Protein AF-A0A4Z0KDJ3-F1 (afdb_monomer)

InterPro domains:
  IPR021124 CRISPR-associated protein, Cas5 [PF09704] (8-135)

Foldseek 3Di:
DPDPVPPPDDDDDDDDDPQDDDDDDDDDDPPRPDDPVVVQVCLQPPPDQDADPDPVHHDPDRDDDDDDDDFQLVRVVVVLVVVVVVCVVVVNDRDDDDQKDKDADDTPPDDAPDKDKDFADDDDPVVRHTHIGIIGMDGSDDPPPPPPDDD

Solvent-accessible surface area (backbone atoms only — not comparable to full-atom values): 10298 Å² total; per-residue (Å²): 133,85,62,83,86,70,70,68,81,85,84,82,87,84,89,81,89,74,100,76,87,84,89,83,86,86,79,83,56,100,81,51,93,60,55,71,66,58,52,40,53,43,61,70,58,55,92,60,92,70,50,69,91,45,87,90,30,64,67,95,63,83,74,80,78,79,92,75,77,76,45,57,37,60,33,53,49,53,50,50,52,57,47,50,55,51,31,58,76,68,70,51,92,69,81,81,82,72,60,63,46,74,47,68,86,88,51,63,88,57,58,69,82,44,78,45,82,43,71,72,39,82,71,32,85,90,77,70,39,59,38,75,41,68,34,35,28,29,54,51,63,76,80,75,75,76,82,78,79,76,131

Structure (mmCIF, N/CA/C/O backbone):
data_AF-A0A4Z0KDJ3-F1
#
_entry.id   AF-A0A4Z0KDJ3-F1
#
loop_
_atom_site.group_PDB
_atom_site.id
_atom_site.type_symbol
_atom_site.label_atom_id
_atom_site.label_alt_id
_atom_site.label_comp_id
_atom_site.label_asym_id
_atom_site.label_entity_id
_atom_site.label_seq_id
_atom_site.pdbx_PDB_ins_code
_atom_site.Cartn_x
_atom_site.Cartn_y
_atom_site.Cartn_z
_atom_site.occupancy
_atom_site.B_iso_or_equiv
_atom_site.auth_seq_id
_atom_site.auth_comp_id
_atom_site.auth_asym_id
_atom_site.auth_atom_id
_atom_site.pdbx_PDB_model_num
ATOM 1 N N . LEU A 1 1 ? -16.633 19.294 44.011 1.00 45.09 1 LEU A N 1
ATOM 2 C CA . LEU A 1 1 ? -17.503 18.131 43.741 1.00 45.09 1 LEU A CA 1
ATOM 3 C C . LEU A 1 1 ? -18.075 18.343 42.348 1.00 45.09 1 LEU A C 1
ATOM 5 O O . LEU A 1 1 ? -18.893 19.235 42.189 1.00 45.09 1 LEU A O 1
ATOM 9 N N . GLN A 1 2 ? -17.516 17.678 41.334 1.00 55.16 2 GLN A N 1
ATOM 10 C CA . GLN A 1 2 ? -18.075 17.711 39.979 1.00 55.16 2 GLN A CA 1
ATOM 11 C C . GLN A 1 2 ? -19.419 16.982 40.004 1.00 55.16 2 GLN A C 1
ATOM 13 O O . GLN A 1 2 ? -19.495 15.869 40.521 1.00 55.16 2 GLN A O 1
ATOM 18 N N . ASP A 1 3 ? -20.452 17.647 39.504 1.00 61.94 3 ASP A N 1
ATOM 19 C CA . ASP A 1 3 ? -21.805 17.118 39.379 1.00 61.94 3 ASP A CA 1
ATOM 20 C C . ASP A 1 3 ? -21.813 15.917 38.405 1.00 61.94 3 ASP A C 1
ATOM 22 O O . ASP A 1 3 ? -21.418 16.086 37.246 1.00 61.94 3 ASP A O 1
ATOM 26 N N . PRO A 1 4 ? -22.216 14.710 38.845 1.00 60.28 4 PRO A N 1
ATOM 27 C CA . PRO A 1 4 ? -22.294 13.531 37.987 1.00 60.28 4 PRO A CA 1
ATOM 28 C C . PRO A 1 4 ? -23.285 13.677 36.818 1.00 60.28 4 PRO A C 1
ATOM 30 O O . PRO A 1 4 ? -23.164 12.938 35.842 1.00 60.28 4 PRO A O 1
ATOM 33 N N . GLU A 1 5 ? -24.239 14.615 36.886 1.00 60.09 5 GLU A N 1
ATOM 34 C CA . GLU A 1 5 ? -25.219 14.861 35.817 1.00 60.09 5 GLU A CA 1
ATOM 35 C C . GLU A 1 5 ? -24.671 15.756 34.688 1.00 60.09 5 GLU A C 1
ATOM 37 O O . GLU A 1 5 ? -25.196 15.747 33.574 1.00 60.09 5 GLU A O 1
ATOM 42 N N . LEU A 1 6 ? -23.548 16.452 34.911 1.00 57.28 6 LEU A N 1
ATOM 43 C CA . LEU A 1 6 ? -22.825 17.242 33.902 1.00 57.28 6 LEU A CA 1
ATOM 44 C C . LEU A 1 6 ? -21.825 16.395 33.091 1.00 57.28 6 LEU A C 1
ATOM 46 O O . LEU A 1 6 ? -20.744 16.860 32.715 1.00 57.28 6 LEU A O 1
ATOM 50 N N . LEU A 1 7 ? -22.191 15.154 32.761 1.00 62.41 7 LEU A N 1
ATOM 51 C CA . LEU A 1 7 ? -21.527 14.354 31.726 1.00 62.41 7 LEU A CA 1
ATOM 52 C C . LEU A 1 7 ? -21.831 14.967 30.349 1.00 62.41 7 LEU A C 1
ATOM 54 O O . LEU A 1 7 ? -22.605 14.453 29.545 1.00 62.41 7 LEU A O 1
ATOM 58 N N . SER A 1 8 ? -21.227 16.127 30.090 1.00 72.06 8 SER A N 1
ATOM 59 C CA . SER A 1 8 ? -21.225 16.755 28.774 1.00 72.06 8 SER A CA 1
ATOM 60 C C . SER A 1 8 ? -20.690 15.758 27.741 1.00 72.06 8 SER A C 1
ATOM 62 O O . SER A 1 8 ? -19.685 15.079 27.968 1.00 72.06 8 SER A O 1
ATOM 64 N N . ALA A 1 9 ? -21.388 15.625 26.612 1.00 81.69 9 ALA A N 1
ATOM 65 C CA . ALA A 1 9 ? -20.965 14.732 25.543 1.00 81.69 9 ALA A CA 1
ATOM 66 C C . ALA A 1 9 ? -19.551 15.110 25.071 1.00 81.69 9 ALA A C 1
ATOM 68 O O . ALA A 1 9 ? -19.307 16.233 24.627 1.00 81.69 9 ALA A O 1
ATOM 69 N N . LEU A 1 10 ? -18.616 14.159 25.134 1.00 83.81 10 LEU A N 1
ATOM 70 C CA . LEU A 1 10 ? -17.285 14.321 24.557 1.00 83.81 10 LEU A CA 1
ATOM 71 C C . LEU A 1 10 ? -17.393 14.305 23.028 1.00 83.81 10 LEU A C 1
ATOM 73 O O . LEU A 1 10 ? -17.564 13.255 22.407 1.00 83.81 10 LEU A O 1
ATOM 77 N N . LEU A 1 11 ? -17.283 15.481 22.413 1.00 90.12 11 LEU A N 1
ATOM 78 C CA . LEU A 1 11 ? -17.254 15.626 20.961 1.00 90.12 11 LEU A CA 1
ATOM 79 C C . LEU A 1 11 ? -15.835 15.395 20.435 1.00 90.12 11 LEU A C 1
ATOM 81 O O . LEU A 1 11 ? -14.885 16.049 20.860 1.00 90.12 11 LEU A O 1
ATOM 85 N N . SER A 1 12 ? -15.696 14.496 19.459 1.00 92.44 12 SER A N 1
ATOM 86 C CA . SER A 1 12 ? -14.446 14.301 18.718 1.00 92.44 12 SER A CA 1
ATOM 87 C C . SER A 1 12 ? -14.677 14.511 17.227 1.00 92.44 12 SER A C 1
ATOM 89 O O . SER A 1 12 ? -15.711 14.112 16.692 1.00 92.44 12 SER A O 1
ATOM 91 N N . ARG A 1 13 ? -13.709 15.134 16.552 1.00 94.75 13 ARG A N 1
ATOM 92 C CA . ARG A 1 13 ? -13.682 15.272 15.092 1.00 94.75 13 ARG A CA 1
ATOM 93 C C . ARG A 1 13 ? -12.602 14.362 14.531 1.00 94.75 13 ARG A C 1
ATOM 95 O O . ARG A 1 13 ? -11.558 14.175 15.155 1.00 94.75 13 ARG A O 1
ATOM 102 N N . ARG A 1 14 ? -12.883 13.747 13.389 1.00 94.62 14 ARG A N 1
ATOM 103 C CA . ARG A 1 14 ? -11.990 12.790 12.739 1.00 94.62 14 ARG A CA 1
ATOM 104 C C . ARG A 1 14 ? -12.052 13.021 11.243 1.00 94.62 14 ARG A C 1
ATOM 106 O O . ARG A 1 14 ? -13.140 12.977 10.680 1.00 94.62 14 ARG A O 1
ATOM 113 N N . ASP A 1 15 ? -10.888 13.204 10.640 1.00 95.44 15 ASP A N 1
ATOM 114 C CA . ASP A 1 15 ? -10.763 13.335 9.193 1.00 95.44 15 ASP A CA 1
ATOM 115 C C . ASP A 1 15 ? -10.599 11.962 8.538 1.00 95.44 15 ASP A C 1
ATOM 117 O O . ASP A 1 15 ? -10.064 11.018 9.148 1.00 95.44 15 ASP A O 1
ATOM 121 N N . TYR A 1 16 ? -11.076 11.868 7.297 1.00 93.88 16 TYR A N 1
ATOM 122 C CA . TYR A 1 16 ? -11.085 10.661 6.479 1.00 93.88 16 TYR A CA 1
ATOM 123 C C . TYR A 1 16 ? -10.901 11.019 5.003 1.00 93.88 16 TYR A C 1
ATOM 125 O O . TYR A 1 16 ? -11.373 12.062 4.556 1.00 93.88 16 TYR A O 1
ATOM 133 N N . SER A 1 17 ? -10.242 10.140 4.248 1.00 92.06 17 SER A N 1
ATOM 134 C CA . SER A 1 17 ? -10.190 10.211 2.785 1.00 92.06 17 SER A CA 1
ATOM 135 C C . SER A 1 17 ? -11.348 9.409 2.193 1.00 92.06 17 SER A C 1
ATOM 137 O O . SER A 1 17 ? -11.589 8.281 2.623 1.00 92.06 17 SER A O 1
ATOM 139 N N . THR A 1 18 ? -12.044 9.976 1.209 1.00 91.62 18 THR A N 1
ATOM 140 C CA . THR A 1 18 ? -13.151 9.327 0.486 1.00 91.62 18 THR A CA 1
ATOM 141 C C . THR A 1 18 ? -12.762 9.062 -0.964 1.00 91.62 18 THR A C 1
ATOM 143 O O . THR A 1 18 ? -11.899 9.752 -1.504 1.00 91.62 18 THR A O 1
ATOM 146 N N . ASP A 1 19 ? -13.385 8.052 -1.575 1.00 90.19 19 ASP A N 1
ATOM 147 C CA . ASP A 1 19 ? -13.264 7.724 -3.006 1.00 90.19 19 ASP A CA 1
ATOM 148 C C . ASP A 1 19 ? -11.819 7.597 -3.519 1.00 90.19 19 ASP A C 1
ATOM 150 O O . ASP A 1 19 ? -11.488 7.968 -4.645 1.00 90.19 19 ASP A O 1
ATOM 154 N N . ALA A 1 20 ? -10.944 7.053 -2.672 1.00 90.94 20 ALA A N 1
ATOM 155 C CA . ALA A 1 20 ? -9.530 6.874 -2.954 1.00 90.94 20 ALA A CA 1
ATOM 156 C C . ALA A 1 20 ? -9.157 5.391 -3.010 1.00 90.94 20 ALA A C 1
ATOM 158 O O . ALA A 1 20 ? -9.727 4.547 -2.314 1.00 90.94 20 ALA A O 1
ATOM 159 N N . TRP A 1 21 ? -8.151 5.089 -3.824 1.00 93.31 21 TRP A N 1
ATOM 160 C CA . TRP A 1 21 ? -7.524 3.780 -3.880 1.00 93.31 21 TRP A CA 1
ATOM 161 C C . TRP A 1 21 ? -6.006 3.941 -3.924 1.00 93.31 21 TRP A C 1
ATOM 163 O O . TRP A 1 21 ? -5.485 4.967 -4.365 1.00 93.31 21 TRP A O 1
ATOM 173 N N . TRP A 1 22 ? -5.298 2.926 -3.435 1.00 94.38 22 TRP A N 1
ATOM 174 C CA . TRP A 1 22 ? -3.846 2.939 -3.311 1.00 94.38 22 TRP A CA 1
ATOM 175 C C . TRP A 1 22 ? -3.258 1.681 -3.929 1.00 94.38 22 TRP A C 1
ATOM 177 O O . TRP A 1 22 ? -3.814 0.591 -3.793 1.00 94.38 22 TRP A O 1
ATOM 187 N N . MET A 1 23 ? -2.096 1.840 -4.552 1.00 95.25 23 MET A N 1
ATOM 188 C CA . MET A 1 23 ? -1.227 0.738 -4.934 1.00 95.25 23 MET A CA 1
ATOM 189 C C . MET A 1 23 ? -0.021 0.744 -3.998 1.00 95.25 23 MET A C 1
ATOM 191 O O . MET A 1 23 ? 0.631 1.774 -3.832 1.00 95.25 23 MET A O 1
ATOM 195 N N . ILE A 1 24 ? 0.238 -0.392 -3.354 1.00 96.12 24 ILE A N 1
ATOM 196 C CA . ILE A 1 24 ? 1.298 -0.549 -2.355 1.00 96.12 24 ILE A CA 1
ATOM 197 C C . ILE A 1 24 ? 2.230 -1.656 -2.834 1.00 96.12 24 ILE A C 1
ATOM 199 O O . ILE A 1 24 ? 1.771 -2.752 -3.156 1.00 96.12 24 ILE A O 1
ATOM 203 N N . ALA A 1 25 ? 3.527 -1.367 -2.851 1.00 95.81 25 ALA A N 1
ATOM 204 C CA . ALA A 1 25 ? 4.574 -2.356 -3.054 1.00 95.81 25 ALA A CA 1
ATOM 205 C C . ALA A 1 25 ? 5.324 -2.586 -1.741 1.00 95.81 25 ALA A C 1
ATOM 207 O O . ALA A 1 25 ? 5.502 -1.664 -0.945 1.00 95.81 25 ALA A O 1
ATOM 208 N N . VAL A 1 26 ? 5.752 -3.828 -1.525 1.00 95.75 26 VAL A N 1
ATOM 209 C CA . VAL A 1 26 ? 6.539 -4.236 -0.361 1.00 95.75 26 VAL A CA 1
ATOM 210 C C . VAL A 1 26 ? 7.738 -5.025 -0.863 1.00 95.75 26 VAL A C 1
ATOM 212 O O . VAL A 1 26 ? 7.576 -5.976 -1.625 1.00 95.75 26 VAL A O 1
ATOM 215 N N . SER A 1 27 ? 8.929 -4.644 -0.416 1.00 94.19 27 SER A N 1
ATOM 216 C CA . SER A 1 27 ? 10.163 -5.402 -0.613 1.00 94.19 27 SER A CA 1
ATOM 217 C C . SER A 1 27 ? 10.611 -6.010 0.710 1.00 94.19 27 SER A C 1
ATOM 219 O O . SER A 1 27 ? 10.503 -5.368 1.755 1.00 94.19 27 SER A O 1
ATOM 221 N N . ALA A 1 28 ? 11.136 -7.234 0.674 1.00 93.75 28 ALA A N 1
ATOM 222 C CA . ALA A 1 28 ? 11.705 -7.858 1.861 1.00 93.75 28 ALA A CA 1
ATOM 223 C C . ALA A 1 28 ? 13.022 -7.171 2.254 1.00 93.75 28 ALA A C 1
ATOM 225 O O . ALA A 1 28 ? 13.876 -6.919 1.403 1.00 93.75 28 ALA A O 1
ATOM 226 N N . THR A 1 29 ? 13.190 -6.893 3.545 1.00 92.31 29 THR A N 1
ATOM 227 C CA . THR A 1 29 ? 14.487 -6.526 4.122 1.00 92.31 29 THR A CA 1
ATOM 228 C C . THR A 1 29 ? 15.331 -7.786 4.363 1.00 92.31 29 THR A C 1
ATOM 230 O O . THR A 1 29 ? 14.772 -8.886 4.429 1.00 92.31 29 THR A O 1
ATOM 233 N N . PRO A 1 30 ? 16.666 -7.670 4.511 1.00 91.94 30 PRO A N 1
ATOM 234 C CA . PRO A 1 30 ? 17.533 -8.827 4.762 1.00 91.94 30 PRO A CA 1
ATOM 235 C C . PRO A 1 30 ? 17.155 -9.649 6.005 1.00 91.94 30 PRO A C 1
ATOM 237 O O . PRO A 1 30 ? 17.417 -10.846 6.057 1.00 91.94 30 PRO A O 1
ATOM 240 N N . ASP A 1 31 ? 16.541 -9.007 6.996 1.00 94.25 31 ASP A N 1
ATOM 241 C CA . ASP A 1 31 ? 16.118 -9.566 8.281 1.00 94.25 31 ASP A CA 1
ATOM 242 C C . ASP A 1 31 ? 14.604 -9.833 8.363 1.00 94.25 31 ASP A C 1
ATOM 244 O O . ASP A 1 31 ? 14.073 -10.080 9.448 1.00 94.25 31 ASP A O 1
ATOM 248 N N . ALA A 1 32 ? 13.890 -9.779 7.232 1.00 95.19 32 ALA A N 1
ATOM 249 C CA . ALA A 1 32 ? 12.446 -9.962 7.211 1.00 95.19 32 ALA A CA 1
ATOM 250 C C . ALA A 1 32 ? 12.055 -11.339 7.796 1.00 95.19 32 ALA A C 1
ATOM 252 O O . ALA A 1 32 ? 12.500 -12.374 7.295 1.00 95.19 32 ALA A O 1
ATOM 253 N N . PRO A 1 33 ? 11.174 -11.392 8.814 1.00 96.31 33 PRO A N 1
ATOM 254 C CA . PRO A 1 33 ? 10.799 -12.650 9.467 1.00 96.31 33 PRO A CA 1
ATOM 255 C C . PRO A 1 33 ? 9.884 -13.533 8.606 1.00 96.31 33 PRO A C 1
ATOM 257 O O . PRO A 1 33 ? 9.660 -14.697 8.934 1.00 96.31 33 PRO A O 1
ATOM 260 N N . TYR A 1 34 ? 9.333 -12.979 7.523 1.00 96.88 34 TYR A N 1
ATOM 261 C CA . TYR A 1 34 ? 8.429 -13.663 6.607 1.00 96.88 34 TYR A CA 1
ATOM 262 C C . TYR A 1 34 ? 8.824 -13.380 5.163 1.00 96.88 34 TYR A C 1
ATOM 264 O O . TYR A 1 34 ? 9.236 -12.273 4.814 1.00 96.88 34 TYR A O 1
ATOM 272 N N . THR A 1 35 ? 8.629 -14.376 4.308 1.00 97.56 35 THR A N 1
ATOM 273 C CA . THR A 1 35 ? 8.793 -14.230 2.860 1.00 97.56 35 THR A CA 1
ATOM 274 C C . THR A 1 35 ? 7.636 -13.437 2.248 1.00 97.56 35 THR A C 1
ATOM 276 O O . THR A 1 35 ? 6.514 -13.432 2.767 1.00 97.56 35 THR A O 1
ATOM 279 N N . LEU A 1 36 ? 7.869 -12.825 1.082 1.00 97.69 36 LEU A N 1
ATOM 280 C CA . LEU A 1 36 ? 6.806 -12.150 0.328 1.00 97.69 36 LEU A CA 1
ATOM 281 C C . LEU A 1 36 ? 5.677 -13.115 -0.071 1.00 97.69 36 LEU A C 1
ATOM 283 O O . LEU A 1 36 ? 4.514 -12.720 -0.074 1.00 97.69 36 LEU A O 1
ATOM 287 N N . ALA A 1 37 ? 5.989 -14.389 -0.334 1.00 98.06 37 ALA A N 1
ATOM 288 C CA . ALA A 1 37 ? 4.986 -15.412 -0.632 1.00 98.06 37 ALA A CA 1
ATOM 289 C C . ALA A 1 37 ? 4.078 -15.721 0.569 1.00 98.06 37 ALA A C 1
ATOM 291 O O . ALA A 1 37 ? 2.860 -15.817 0.416 1.00 98.06 37 ALA A O 1
ATOM 292 N N . GLN A 1 38 ? 4.640 -15.808 1.780 1.00 97.94 38 GLN A N 1
ATOM 293 C CA . GLN A 1 38 ? 3.839 -15.951 3.001 1.00 97.94 38 GLN A CA 1
ATOM 294 C C . GLN A 1 38 ? 2.939 -14.731 3.226 1.00 97.94 38 GLN A C 1
ATOM 296 O O . GLN A 1 38 ? 1.767 -14.891 3.568 1.00 97.94 38 GLN A O 1
ATOM 301 N N . LEU A 1 39 ? 3.458 -13.520 2.992 1.00 97.44 39 LEU A N 1
ATOM 302 C CA . LEU A 1 39 ? 2.664 -12.295 3.086 1.00 97.44 39 LEU A CA 1
ATOM 303 C C . LEU A 1 39 ? 1.524 -12.279 2.056 1.00 97.44 39 LEU A C 1
ATOM 305 O O . LEU A 1 39 ? 0.390 -11.962 2.411 1.00 97.44 39 LEU A O 1
ATOM 309 N N . GLN A 1 40 ? 1.793 -12.663 0.804 1.00 97.94 40 GLN A N 1
ATOM 310 C CA . GLN A 1 40 ? 0.772 -12.771 -0.240 1.00 97.94 40 GLN A CA 1
ATOM 311 C C . GLN A 1 40 ? -0.362 -13.712 0.187 1.00 97.94 40 GLN A C 1
ATOM 313 O O . GLN A 1 40 ? -1.529 -13.319 0.132 1.00 97.94 40 GLN A O 1
ATOM 318 N N . ALA A 1 41 ? -0.025 -14.917 0.655 1.00 97.81 41 ALA A N 1
ATOM 319 C CA . ALA A 1 41 ? -1.009 -15.898 1.104 1.00 97.81 41 ALA A CA 1
ATOM 320 C C . ALA A 1 41 ? -1.858 -15.365 2.272 1.00 97.81 41 ALA A C 1
ATOM 322 O O . ALA A 1 41 ? -3.082 -15.503 2.269 1.00 97.81 41 ALA A O 1
ATOM 323 N N . ALA A 1 42 ? -1.230 -14.689 3.240 1.00 97.69 42 ALA A N 1
ATOM 324 C CA . ALA A 1 42 ? -1.927 -14.092 4.377 1.00 97.69 42 ALA A CA 1
ATOM 325 C C . ALA A 1 42 ? -2.867 -12.939 3.977 1.00 97.69 42 ALA A C 1
ATOM 327 O O . ALA A 1 42 ? -3.906 -12.750 4.606 1.00 97.69 42 ALA A O 1
ATOM 328 N N . LEU A 1 43 ? -2.537 -12.175 2.931 1.00 97.19 43 LEU A N 1
ATOM 329 C CA . LEU A 1 43 ? -3.405 -11.113 2.409 1.00 97.19 43 LEU A CA 1
ATOM 330 C C . LEU A 1 43 ? -4.577 -11.660 1.579 1.00 97.19 43 LEU A C 1
ATOM 332 O O . LEU A 1 43 ? -5.630 -11.025 1.536 1.00 97.19 43 LEU A O 1
ATOM 336 N N . GLN A 1 44 ? -4.415 -12.823 0.942 1.00 97.06 44 GLN A N 1
ATOM 337 C CA . GLN A 1 44 ? -5.493 -13.523 0.229 1.00 97.06 44 GLN A CA 1
ATOM 338 C C . GLN A 1 44 ? -6.456 -14.233 1.189 1.00 97.06 44 GLN A C 1
ATOM 340 O O . GLN A 1 44 ? -7.660 -14.279 0.938 1.00 97.06 44 GLN A O 1
ATOM 345 N N . HIS A 1 45 ? -5.934 -14.748 2.304 1.00 96.94 45 HIS A N 1
ATOM 346 C CA . HIS A 1 45 ? -6.697 -15.466 3.323 1.00 96.94 45 HIS A CA 1
ATOM 347 C C . HIS A 1 45 ? -6.455 -14.867 4.716 1.00 96.94 45 HIS A C 1
ATOM 349 O O . HIS A 1 45 ? -5.815 -15.495 5.566 1.00 96.94 45 HIS A O 1
ATOM 355 N N . PRO A 1 46 ? -6.944 -13.640 4.973 1.00 96.69 46 PRO A N 1
ATOM 356 C CA . PRO A 1 46 ? -6.681 -12.959 6.228 1.00 96.69 46 PRO A CA 1
ATOM 357 C C . PRO A 1 46 ? -7.422 -13.629 7.390 1.00 96.69 46 PRO A C 1
ATOM 359 O O . PRO A 1 46 ? -8.628 -13.861 7.335 1.00 96.69 46 PRO A O 1
ATOM 362 N N . VAL A 1 47 ? -6.701 -13.891 8.483 1.00 97.38 47 VAL A N 1
ATOM 363 C CA . VAL A 1 47 ? -7.274 -14.443 9.728 1.00 97.38 47 VAL A CA 1
ATOM 364 C C . VAL A 1 47 ? -8.028 -13.371 10.527 1.00 97.38 47 VAL A C 1
ATOM 366 O O . VAL A 1 47 ? -8.944 -13.679 11.287 1.00 97.38 47 VAL A O 1
ATOM 369 N N . PHE A 1 48 ? -7.674 -12.097 10.334 1.00 95.62 48 PHE A N 1
ATOM 370 C CA . PHE A 1 48 ? -8.346 -10.955 10.950 1.00 95.62 48 PHE A CA 1
ATOM 371 C C . PHE A 1 48 ? -9.047 -10.091 9.898 1.00 95.62 48 PHE A C 1
ATOM 373 O O . PHE A 1 48 ? -8.505 -9.916 8.807 1.00 95.62 48 PHE A O 1
ATOM 380 N N . PRO A 1 49 ? -10.202 -9.477 10.223 1.00 95.44 49 PRO A N 1
ATOM 381 C CA . PRO A 1 49 ? -10.835 -8.509 9.337 1.00 95.44 49 PRO A CA 1
ATOM 382 C C . PRO A 1 49 ? -9.883 -7.359 8.999 1.00 95.44 49 PRO A C 1
ATOM 384 O O . PRO A 1 49 ? -9.362 -6.687 9.894 1.00 95.44 49 PRO A O 1
ATOM 387 N N . LEU A 1 50 ? -9.678 -7.124 7.707 1.00 96.94 50 LEU A N 1
ATOM 388 C CA . LEU A 1 50 ? -8.837 -6.042 7.213 1.00 96.94 50 LEU A CA 1
ATOM 389 C C . LEU A 1 50 ? -9.625 -4.723 7.175 1.00 96.94 50 LEU A C 1
ATOM 391 O O . LEU A 1 50 ? -10.805 -4.698 6.824 1.00 96.94 50 LEU A O 1
ATOM 395 N N . TYR A 1 51 ? -8.968 -3.619 7.528 1.00 96.56 51 TYR A N 1
ATOM 396 C CA . TYR A 1 51 ? -9.545 -2.273 7.498 1.00 96.56 51 TYR A CA 1
ATOM 397 C C . TYR A 1 51 ? -8.472 -1.217 7.208 1.00 96.56 51 TYR A C 1
ATOM 399 O O . TYR A 1 51 ? -7.305 -1.376 7.569 1.00 96.56 51 TYR A O 1
ATOM 407 N N . LEU A 1 52 ? -8.873 -0.109 6.584 1.00 95.25 52 LEU A N 1
ATOM 408 C CA . LEU A 1 52 ? -7.987 0.993 6.208 1.00 95.25 52 LEU A CA 1
ATOM 409 C C . LEU A 1 52 ? -7.920 2.031 7.338 1.00 95.25 52 LEU A C 1
ATOM 411 O O . LEU A 1 52 ? -8.699 2.980 7.418 1.00 95.25 52 LEU A O 1
ATOM 415 N N . GLY A 1 53 ? -6.986 1.824 8.267 1.00 93.81 53 GLY A N 1
ATOM 416 C CA . GLY A 1 53 ? -6.718 2.731 9.386 1.00 93.81 53 GLY A CA 1
ATOM 417 C C . GLY A 1 53 ? -7.668 2.552 10.575 1.00 93.81 53 GLY A C 1
ATOM 418 O O . GLY A 1 53 ? -7.227 2.170 11.658 1.00 93.81 53 GLY A O 1
ATOM 419 N N . ARG A 1 54 ? -8.973 2.802 10.406 1.00 94.69 54 ARG A N 1
ATOM 420 C CA . ARG A 1 54 ? -9.981 2.641 11.478 1.00 94.69 54 ARG A CA 1
ATOM 421 C C . ARG A 1 54 ? -10.913 1.468 11.167 1.00 94.69 54 ARG A C 1
ATOM 423 O O . ARG A 1 54 ? -11.266 1.263 10.017 1.00 94.69 54 ARG A O 1
ATOM 430 N N . LYS A 1 55 ? -11.389 0.741 12.188 1.00 95.38 55 LYS A N 1
ATOM 431 C CA . LYS A 1 55 ? -12.280 -0.433 12.011 1.00 95.38 55 LYS A CA 1
ATOM 432 C C . LYS A 1 55 ? -13.558 -0.146 11.209 1.00 95.38 55 LYS A C 1
ATOM 434 O O . LYS A 1 55 ? -14.102 -1.050 10.597 1.00 95.38 55 LYS A O 1
ATOM 439 N N . SER A 1 56 ? -14.030 1.100 11.210 1.00 94.50 56 SER A N 1
ATOM 440 C CA . SER A 1 56 ? -15.188 1.540 10.423 1.00 94.50 56 SER A CA 1
ATOM 441 C C . SER A 1 56 ? -14.896 1.751 8.930 1.00 94.50 56 SER A C 1
ATOM 443 O O . SER A 1 56 ? -15.780 2.203 8.217 1.00 94.50 56 SER A O 1
ATOM 445 N N . HIS A 1 57 ? -13.669 1.487 8.467 1.00 95.06 57 HIS A N 1
ATOM 446 C CA . HIS A 1 57 ? -13.219 1.689 7.085 1.00 95.06 57 HIS A CA 1
ATOM 447 C C . HIS A 1 57 ? -12.896 0.332 6.448 1.00 95.06 57 HIS A C 1
ATOM 449 O O . HIS A 1 57 ? -11.720 -0.041 6.375 1.00 95.06 57 HIS A O 1
ATOM 455 N N . PRO A 1 58 ? -13.916 -0.453 6.053 1.00 95.25 58 PRO A N 1
ATOM 456 C CA . PRO A 1 58 ? -13.700 -1.718 5.360 1.00 95.25 58 PRO A CA 1
ATOM 457 C C . PRO A 1 58 ? -13.101 -1.482 3.967 1.00 95.25 58 PRO A C 1
ATOM 459 O O . PRO A 1 58 ? -13.163 -0.375 3.428 1.00 95.25 58 PRO A O 1
ATOM 462 N N . LEU A 1 59 ? -12.537 -2.529 3.363 1.00 95.56 59 LEU A N 1
ATOM 463 C CA . LEU A 1 59 ? -12.119 -2.456 1.965 1.00 95.56 59 LEU A CA 1
ATOM 464 C C . LEU A 1 59 ? -13.334 -2.481 1.034 1.00 95.56 59 LEU A C 1
ATOM 466 O O . LEU A 1 59 ? -14.236 -3.297 1.209 1.00 95.56 59 LEU A O 1
ATOM 470 N N . ALA A 1 60 ? -13.317 -1.621 0.016 1.00 92.69 60 ALA A N 1
ATOM 471 C CA . ALA A 1 60 ? -14.326 -1.615 -1.043 1.00 92.69 60 ALA A CA 1
ATOM 472 C C . ALA A 1 60 ? -14.085 -2.707 -2.103 1.00 92.69 60 ALA A C 1
ATOM 474 O O . ALA A 1 60 ? -15.013 -3.102 -2.803 1.00 92.69 60 ALA A O 1
ATOM 475 N N . LEU A 1 61 ? -12.847 -3.201 -2.213 1.00 91.62 61 LEU A N 1
ATOM 476 C CA . LEU A 1 61 ? -12.445 -4.280 -3.115 1.00 91.62 61 LEU A CA 1
ATOM 477 C C . LEU A 1 61 ? -11.575 -5.297 -2.362 1.00 91.62 61 LEU A C 1
ATOM 479 O O . LEU A 1 61 ? -10.816 -4.897 -1.473 1.00 91.62 61 LEU A O 1
ATOM 483 N N . PRO A 1 62 ? -11.633 -6.595 -2.715 1.00 92.00 62 PRO A N 1
ATOM 484 C CA . PRO A 1 62 ? -10.671 -7.571 -2.218 1.00 92.00 62 PRO A CA 1
ATOM 485 C C . PRO A 1 62 ? -9.235 -7.151 -2.547 1.00 92.00 62 PRO A C 1
ATOM 487 O O . PRO A 1 62 ? -8.973 -6.580 -3.608 1.00 92.00 62 PRO A O 1
ATOM 490 N N . LEU A 1 63 ? -8.290 -7.475 -1.662 1.00 95.50 63 LEU A N 1
ATOM 491 C CA . LEU A 1 63 ? -6.876 -7.348 -2.001 1.00 95.50 63 LEU A CA 1
ATOM 492 C C . LEU A 1 63 ? -6.528 -8.327 -3.127 1.00 95.50 63 LEU A C 1
ATOM 494 O O . LEU A 1 63 ? -6.989 -9.467 -3.141 1.00 95.50 63 LEU A O 1
ATOM 498 N N . ALA A 1 64 ? -5.675 -7.894 -4.049 1.00 95.06 64 ALA A N 1
ATOM 499 C CA . ALA A 1 64 ? -5.195 -8.715 -5.156 1.00 95.06 64 ALA A CA 1
ATOM 500 C C . ALA A 1 64 ? -3.655 -8.735 -5.188 1.00 95.06 64 ALA A C 1
ATOM 502 O O . ALA A 1 64 ? -3.072 -8.299 -6.179 1.00 95.06 64 ALA A O 1
ATOM 503 N N . PRO A 1 65 ? -2.989 -9.204 -4.111 1.00 97.12 65 PRO A N 1
ATOM 504 C CA . PRO A 1 65 ? -1.539 -9.113 -3.974 1.00 97.12 65 PRO A CA 1
ATOM 505 C C . PRO A 1 65 ? -0.822 -9.908 -5.074 1.00 97.12 65 PRO A C 1
ATOM 507 O O . PRO A 1 65 ? -1.150 -11.066 -5.344 1.00 97.12 65 PRO A O 1
ATOM 510 N N . GLN A 1 66 ? 0.183 -9.288 -5.685 1.00 97.25 66 GLN A N 1
ATOM 511 C CA . GLN A 1 66 ? 1.002 -9.859 -6.753 1.00 97.25 66 GLN A CA 1
ATOM 512 C C . GLN A 1 66 ? 2.441 -10.036 -6.270 1.00 97.25 66 GLN A C 1
ATOM 514 O O . GLN A 1 66 ? 2.951 -9.203 -5.521 1.00 97.25 66 GLN A O 1
ATOM 519 N N . LEU A 1 67 ? 3.086 -11.113 -6.716 1.00 97.50 67 LEU A N 1
ATOM 520 C CA . LEU A 1 67 ? 4.528 -11.296 -6.593 1.00 97.50 67 LEU A CA 1
ATOM 521 C C . LEU A 1 67 ? 5.147 -10.984 -7.945 1.00 97.50 67 LEU A C 1
ATOM 523 O O . LEU A 1 67 ? 4.824 -11.638 -8.934 1.00 97.50 67 LEU A O 1
ATOM 527 N N . LEU A 1 68 ? 5.992 -9.963 -7.971 1.00 96.50 68 LEU A N 1
ATOM 528 C CA . LEU A 1 68 ? 6.681 -9.499 -9.164 1.00 96.50 68 LEU A CA 1
ATOM 529 C C . LEU A 1 68 ? 8.161 -9.346 -8.834 1.00 96.50 68 LEU A C 1
ATOM 531 O O . LEU A 1 68 ? 8.521 -8.967 -7.719 1.00 96.50 68 LEU A O 1
ATOM 535 N N . GLU A 1 69 ? 8.996 -9.629 -9.822 1.00 94.56 69 GLU A N 1
ATOM 536 C CA . GLU A 1 69 ? 10.443 -9.483 -9.746 1.00 94.56 69 GLU A CA 1
ATOM 537 C C . GLU A 1 69 ? 10.905 -8.374 -10.692 1.00 94.56 69 GLU A C 1
ATOM 539 O O . GLU A 1 69 ? 10.221 -8.031 -11.658 1.00 94.56 69 GLU A O 1
ATOM 544 N N . GLY A 1 70 ? 12.082 -7.820 -10.413 1.00 92.81 70 GLY A N 1
ATOM 545 C CA . GLY A 1 70 ? 12.681 -6.742 -11.193 1.00 92.81 70 GLY A CA 1
ATOM 546 C C . GLY A 1 70 ? 12.846 -5.459 -10.389 1.00 92.81 70 GLY A C 1
ATOM 547 O O . GLY A 1 70 ? 12.700 -5.434 -9.164 1.00 92.81 70 GLY A O 1
ATOM 548 N N . ARG A 1 71 ? 13.189 -4.376 -11.089 1.00 93.62 71 ARG A N 1
ATOM 549 C CA . ARG A 1 71 ? 13.348 -3.062 -10.462 1.00 93.62 71 ARG A CA 1
ATOM 550 C C . ARG A 1 71 ? 11.986 -2.522 -10.038 1.00 93.62 71 ARG A C 1
ATOM 552 O O . ARG A 1 71 ? 10.965 -2.812 -10.664 1.00 93.62 71 ARG A O 1
ATOM 559 N N . ALA A 1 72 ? 11.977 -1.680 -9.009 1.00 92.88 72 ALA A N 1
ATOM 560 C CA . ALA A 1 72 ? 10.755 -1.100 -8.460 1.00 92.88 72 ALA A CA 1
ATOM 561 C C . ALA A 1 72 ? 9.823 -0.455 -9.515 1.00 92.88 72 ALA A C 1
ATOM 563 O O . ALA A 1 72 ? 8.638 -0.796 -9.515 1.00 92.88 72 ALA A O 1
ATOM 564 N N . PRO A 1 73 ? 10.286 0.413 -10.441 1.00 92.94 73 PRO A N 1
ATOM 565 C CA . PRO A 1 73 ? 9.391 1.010 -11.438 1.00 92.94 73 PRO A CA 1
ATOM 566 C C . PRO A 1 73 ? 8.812 -0.014 -12.426 1.00 92.94 73 PRO A C 1
ATOM 568 O O . PRO A 1 73 ? 7.668 0.135 -12.855 1.00 92.94 73 PRO A O 1
ATOM 571 N N . ASP A 1 74 ? 9.568 -1.061 -12.764 1.00 93.50 74 ASP A N 1
ATOM 572 C CA . ASP A 1 74 ? 9.129 -2.099 -13.701 1.00 93.50 74 ASP A CA 1
ATOM 573 C C . ASP A 1 74 ? 8.025 -2.956 -13.058 1.00 93.50 74 ASP A C 1
ATOM 575 O O . ASP A 1 74 ? 6.955 -3.147 -13.642 1.00 93.50 74 ASP A O 1
ATOM 579 N N . ALA A 1 75 ? 8.230 -3.372 -11.803 1.00 94.38 75 ALA A N 1
ATOM 580 C CA . ALA A 1 75 ? 7.237 -4.111 -11.026 1.00 94.38 75 ALA A CA 1
ATOM 581 C C . ALA A 1 75 ? 5.959 -3.288 -10.777 1.00 94.38 75 ALA A C 1
ATOM 583 O O . ALA A 1 75 ? 4.852 -3.804 -10.928 1.00 94.38 75 ALA A O 1
ATOM 584 N N . LEU A 1 76 ? 6.081 -1.995 -10.446 1.00 94.69 76 LEU A N 1
ATOM 585 C CA . LEU A 1 76 ? 4.926 -1.107 -10.260 1.00 94.69 76 LEU A CA 1
ATOM 586 C C . LEU A 1 76 ? 4.122 -0.931 -11.557 1.00 94.69 76 LEU A C 1
ATOM 588 O O . LEU A 1 76 ? 2.890 -0.935 -11.520 1.00 94.69 76 LEU A O 1
ATOM 592 N N . ARG A 1 77 ? 4.797 -0.797 -12.707 1.00 93.81 77 ARG A N 1
ATOM 593 C CA . ARG A 1 77 ? 4.148 -0.673 -14.021 1.00 93.81 77 ARG A CA 1
ATOM 594 C C . ARG A 1 77 ? 3.392 -1.940 -14.396 1.00 93.81 77 ARG A C 1
ATOM 596 O O . ARG A 1 77 ? 2.236 -1.851 -14.808 1.00 93.81 77 ARG A O 1
ATOM 603 N N . GLU A 1 78 ? 4.019 -3.099 -14.223 1.00 95.62 78 GLU A N 1
ATOM 604 C CA . GLU A 1 78 ? 3.376 -4.378 -14.519 1.00 95.62 78 GLU A CA 1
ATOM 605 C C . GLU A 1 78 ? 2.190 -4.637 -13.583 1.00 95.62 78 GLU A C 1
ATOM 607 O O . GLU A 1 78 ? 1.115 -5.018 -14.049 1.00 95.62 78 GLU A O 1
ATOM 612 N N . ALA A 1 79 ? 2.328 -4.338 -12.286 1.00 95.81 79 ALA A N 1
ATOM 613 C CA . ALA A 1 79 ? 1.216 -4.425 -11.343 1.00 95.81 79 ALA A CA 1
ATOM 614 C C . ALA A 1 79 ? 0.047 -3.528 -11.766 1.00 95.81 79 ALA A C 1
ATOM 616 O O . ALA A 1 79 ? -1.099 -3.978 -11.832 1.00 95.81 79 ALA A O 1
ATOM 617 N N . TYR A 1 80 ? 0.335 -2.268 -12.110 1.00 94.94 80 TYR A N 1
ATOM 618 C CA . TYR A 1 80 ? -0.684 -1.320 -12.544 1.00 94.94 80 TYR A CA 1
ATOM 619 C C . TYR A 1 80 ? -1.406 -1.785 -13.812 1.00 94.94 80 TYR A C 1
ATOM 621 O O . TYR A 1 80 ? -2.636 -1.742 -13.844 1.00 94.94 80 TYR A O 1
ATOM 629 N N . ARG A 1 81 ? -0.677 -2.307 -14.808 1.00 94.56 81 ARG A N 1
ATOM 630 C CA . ARG A 1 81 ? -1.261 -2.902 -16.021 1.00 94.56 81 ARG A CA 1
ATOM 631 C C . ARG A 1 81 ? -2.210 -4.051 -15.675 1.00 94.56 81 ARG A C 1
ATOM 633 O O . ARG A 1 81 ? -3.370 -4.034 -16.076 1.00 94.56 81 ARG A O 1
ATOM 640 N N . GLN A 1 82 ? -1.758 -5.000 -14.854 1.00 95.62 82 GLN A N 1
ATOM 641 C CA . GLN A 1 82 ? -2.586 -6.136 -14.440 1.00 95.62 82 GLN A CA 1
ATOM 642 C C . GLN A 1 82 ? -3.826 -5.707 -13.637 1.00 95.62 82 GLN A C 1
ATOM 644 O O . GLN A 1 82 ? -4.881 -6.336 -13.741 1.00 95.62 82 GLN A O 1
ATOM 649 N N . TYR A 1 83 ? -3.732 -4.651 -12.822 1.00 94.69 83 TYR A N 1
ATOM 650 C CA . TYR A 1 83 ? -4.897 -4.094 -12.133 1.00 94.69 83 TYR A CA 1
ATOM 651 C C . TYR A 1 83 ? -5.864 -3.413 -13.101 1.00 94.69 83 TYR A C 1
ATOM 653 O O . TYR A 1 83 ? -7.067 -3.640 -12.989 1.00 94.69 83 TYR A O 1
ATOM 661 N N . GLN A 1 84 ? -5.367 -2.648 -14.076 1.00 93.50 84 GL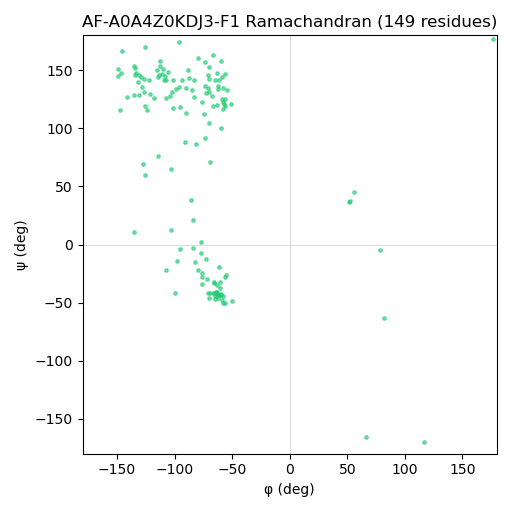N A N 1
ATOM 662 C CA . GLN A 1 84 ? -6.203 -2.042 -15.115 1.00 93.50 84 GLN A CA 1
ATOM 663 C C . GLN A 1 84 ? -6.990 -3.100 -15.892 1.00 93.50 84 GLN A C 1
ATOM 665 O O . GLN A 1 84 ? -8.198 -2.942 -16.062 1.00 93.50 84 GLN A O 1
ATOM 670 N N . ASP A 1 85 ? -6.355 -4.208 -16.280 1.00 94.25 85 ASP A N 1
AT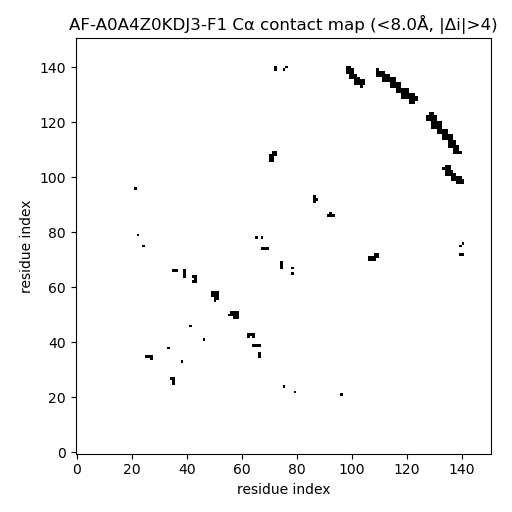OM 671 C CA . ASP A 1 85 ? -7.031 -5.313 -16.968 1.00 94.25 85 ASP A CA 1
ATOM 672 C C . ASP A 1 85 ? -8.170 -5.903 -16.120 1.00 94.25 85 ASP A C 1
ATOM 674 O O . ASP A 1 85 ? -9.285 -6.102 -16.611 1.00 94.25 85 ASP A O 1
ATOM 678 N N . LYS A 1 86 ? -7.934 -6.112 -14.817 1.00 93.50 86 LYS A N 1
ATOM 679 C CA . LYS A 1 86 ? -8.960 -6.597 -13.876 1.00 93.50 86 LYS A CA 1
ATOM 680 C C . LYS A 1 86 ? -10.101 -5.596 -13.701 1.00 93.50 86 LYS A C 1
ATOM 682 O O . LYS A 1 86 ? -11.265 -5.993 -13.716 1.00 93.50 86 LYS A O 1
ATOM 687 N N . PHE A 1 87 ? -9.796 -4.309 -13.544 1.00 93.38 87 PHE A N 1
ATOM 688 C CA . PHE A 1 87 ? -10.816 -3.268 -13.406 1.00 93.38 87 PHE A CA 1
ATOM 689 C C . PHE A 1 87 ? -11.669 -3.149 -14.670 1.00 93.38 87 PHE A C 1
ATOM 691 O O . PHE A 1 87 ? -12.893 -3.070 -14.567 1.00 93.38 87 PHE A O 1
ATOM 698 N N . ASN A 1 88 ? -11.050 -3.237 -15.849 1.00 93.38 88 ASN A N 1
ATOM 699 C CA . ASN A 1 88 ? -11.746 -3.256 -17.133 1.00 93.38 88 ASN A CA 1
ATOM 700 C C . ASN A 1 88 ? -12.670 -4.475 -17.255 1.00 93.38 88 ASN A C 1
ATOM 702 O O . ASN A 1 88 ? -13.840 -4.324 -17.612 1.00 93.38 88 ASN A O 1
ATOM 706 N N . ALA A 1 89 ? -12.184 -5.669 -16.899 1.00 94.38 89 ALA A N 1
ATOM 707 C CA . ALA A 1 89 ? -12.983 -6.894 -16.910 1.00 94.38 89 ALA A CA 1
ATOM 708 C C . ALA A 1 89 ? -14.203 -6.808 -15.974 1.00 94.38 89 ALA A C 1
ATOM 710 O O . ALA A 1 89 ? -15.289 -7.273 -16.320 1.00 94.38 89 ALA A O 1
ATOM 711 N N . LEU A 1 90 ? -14.045 -6.161 -14.815 1.00 93.88 90 LEU A N 1
ATOM 712 C CA . LEU A 1 90 ? -15.116 -5.926 -13.842 1.00 93.88 90 LEU A CA 1
ATOM 713 C C . LEU A 1 90 ? -15.975 -4.689 -14.152 1.00 93.88 90 LEU A C 1
ATOM 715 O O . LEU A 1 90 ? -16.932 -4.424 -13.427 1.00 93.88 90 LEU A O 1
ATOM 719 N N . ARG A 1 91 ? -15.652 -3.930 -15.210 1.00 94.94 91 ARG A N 1
ATOM 720 C CA . ARG A 1 91 ? -16.288 -2.646 -15.556 1.00 94.94 91 ARG A CA 1
ATOM 721 C C . ARG A 1 91 ? -16.301 -1.656 -14.382 1.00 94.94 91 ARG A C 1
ATOM 723 O O . ARG A 1 91 ? -17.271 -0.925 -14.197 1.00 94.94 91 ARG A O 1
ATOM 730 N N . LEU A 1 92 ? -15.231 -1.645 -13.588 1.00 92.19 92 LEU A N 1
ATOM 731 C CA . LEU A 1 92 ? -15.061 -0.743 -12.452 1.00 92.19 92 LEU A CA 1
ATOM 732 C C . LEU A 1 92 ? -14.364 0.547 -12.910 1.00 92.19 92 LEU A C 1
ATOM 734 O O . LEU A 1 92 ? -13.185 0.501 -13.270 1.00 92.19 92 LEU A O 1
ATOM 738 N N . PRO A 1 93 ? -15.046 1.706 -12.892 1.00 89.19 93 PRO A N 1
ATOM 739 C CA . PRO A 1 93 ? -14.446 2.970 -13.294 1.00 89.19 93 PRO A CA 1
ATOM 740 C C . PRO A 1 93 ? -13.615 3.549 -12.141 1.00 89.19 93 PRO A C 1
ATOM 742 O O . PRO A 1 93 ? -14.110 4.345 -11.347 1.00 89.19 93 PRO A O 1
ATOM 745 N N . LEU A 1 94 ? -12.348 3.143 -12.033 1.00 87.56 94 LEU A N 1
ATOM 746 C CA . LEU A 1 94 ? -11.411 3.729 -11.070 1.00 87.56 94 LEU A CA 1
ATOM 747 C C . LEU A 1 94 ? -10.595 4.866 -11.702 1.00 87.56 94 LEU A C 1
ATOM 749 O O . LEU A 1 94 ? -10.189 4.764 -12.864 1.00 87.56 94 LEU A O 1
ATOM 753 N N . PRO A 1 95 ? -10.319 5.952 -10.953 1.00 88.50 95 PRO A N 1
ATOM 754 C CA . PRO A 1 95 ? -9.456 7.020 -11.438 1.00 88.50 95 PRO A CA 1
ATOM 755 C C . PRO A 1 95 ? -8.041 6.487 -11.677 1.00 88.50 95 PRO A C 1
ATOM 757 O O . PRO A 1 95 ? -7.572 5.599 -10.963 1.00 88.50 95 PRO A O 1
ATOM 760 N N . ARG A 1 96 ? -7.338 7.048 -12.667 1.00 89.00 96 ARG A N 1
ATOM 761 C CA . ARG A 1 96 ? -5.922 6.723 -12.894 1.00 89.00 96 ARG A CA 1
ATOM 762 C C . ARG A 1 96 ? -5.105 7.056 -11.646 1.00 89.00 96 ARG A C 1
ATOM 764 O O . ARG A 1 96 ? -5.362 8.072 -10.999 1.00 89.00 96 ARG A O 1
ATOM 771 N N . LEU A 1 97 ? -4.096 6.236 -11.350 1.00 90.81 97 LEU A N 1
ATOM 772 C CA . LEU A 1 97 ? -3.125 6.590 -10.319 1.00 90.81 97 LEU A CA 1
ATOM 773 C C . LEU A 1 97 ? -2.401 7.875 -10.709 1.00 90.81 97 LEU A C 1
ATOM 775 O O . LEU A 1 97 ? -2.049 8.093 -11.870 1.00 90.81 97 LEU A O 1
ATOM 779 N N . GLN A 1 98 ? -2.155 8.707 -9.708 1.00 91.38 98 GLN A N 1
ATOM 780 C CA . GLN A 1 98 ? -1.253 9.841 -9.831 1.00 91.38 98 GLN A CA 1
ATOM 781 C C . GLN A 1 98 ? 0.160 9.379 -10.210 1.00 91.38 98 GLN A C 1
ATOM 783 O O . GLN A 1 98 ? 0.550 8.248 -9.925 1.00 91.38 98 GLN A O 1
ATOM 788 N N . ASN A 1 99 ? 0.953 10.277 -10.793 1.00 91.19 99 ASN A N 1
ATOM 789 C CA . ASN A 1 99 ? 2.311 9.947 -11.225 1.00 91.19 99 ASN A CA 1
ATOM 790 C C . ASN A 1 99 ? 3.337 9.886 -10.077 1.00 91.19 99 ASN A C 1
ATOM 792 O O . ASN A 1 99 ? 4.477 9.500 -10.298 1.00 91.19 99 ASN A O 1
ATOM 796 N N . GLU A 1 100 ? 2.966 10.272 -8.857 1.00 93.44 100 GLU A N 1
ATOM 797 C CA . GLU A 1 100 ? 3.879 10.296 -7.712 1.00 93.44 100 GLU A CA 1
ATOM 798 C C . GLU A 1 100 ? 3.688 9.093 -6.791 1.00 93.44 100 GLU A C 1
ATOM 800 O O . GLU A 1 100 ? 2.557 8.685 -6.507 1.00 93.44 100 GLU A O 1
ATOM 805 N N . CYS A 1 101 ? 4.800 8.570 -6.280 1.00 95.31 101 CYS A N 1
ATOM 806 C CA . CYS A 1 101 ? 4.818 7.574 -5.221 1.00 95.31 101 CYS A CA 1
ATOM 807 C C . CYS A 1 101 ? 5.686 8.031 -4.043 1.00 95.31 101 CYS A C 1
ATOM 809 O O . CYS A 1 101 ? 6.419 9.023 -4.115 1.00 95.31 101 CYS A O 1
ATOM 811 N N . TRP A 1 102 ? 5.580 7.279 -2.949 1.00 96.56 102 TRP A N 1
ATOM 812 C CA . TRP A 1 102 ? 6.379 7.457 -1.747 1.00 96.56 102 TRP A CA 1
ATOM 813 C C . TRP A 1 102 ? 7.014 6.131 -1.360 1.00 96.56 102 TRP A C 1
ATOM 815 O O . TRP A 1 102 ? 6.324 5.111 -1.356 1.00 96.56 102 TRP A O 1
ATOM 825 N N . TRP A 1 103 ? 8.297 6.150 -1.013 1.00 96.50 103 TRP A N 1
ATOM 826 C CA . TRP A 1 103 ? 9.035 4.938 -0.659 1.00 96.50 103 TRP A CA 1
ATOM 827 C C . TRP A 1 103 ? 10.076 5.187 0.430 1.00 96.50 103 TRP A C 1
ATOM 829 O O . TRP A 1 103 ? 10.407 6.327 0.764 1.00 96.50 103 TRP A O 1
ATOM 839 N N . GLU A 1 104 ? 10.572 4.094 0.996 1.00 94.44 104 GLU A N 1
ATOM 840 C CA . GLU A 1 104 ? 11.678 4.078 1.950 1.00 94.44 104 GLU A CA 1
ATOM 841 C C . GLU A 1 104 ? 12.906 3.451 1.302 1.00 94.44 104 GLU A C 1
ATOM 843 O O . GLU A 1 104 ? 12.778 2.586 0.441 1.00 94.44 104 GLU A O 1
ATOM 848 N N . GLY A 1 105 ? 14.091 3.872 1.741 1.00 92.31 105 GLY A N 1
ATOM 849 C CA . GLY A 1 105 ? 15.351 3.323 1.255 1.00 92.31 105 GLY A CA 1
ATOM 850 C C . GLY A 1 105 ? 15.640 3.629 -0.215 1.00 92.31 105 GLY A C 1
ATOM 851 O O . GLY A 1 105 ? 15.032 4.503 -0.840 1.00 92.31 105 GLY A O 1
ATOM 852 N N . GLU A 1 106 ? 16.612 2.890 -0.739 1.00 91.94 106 GLU A N 1
ATOM 853 C CA . GLU A 1 106 ? 17.100 3.022 -2.105 1.00 91.94 106 GLU A CA 1
ATOM 854 C C . GLU A 1 106 ? 16.527 1.904 -2.973 1.00 91.94 106 GLU A C 1
ATOM 856 O O . GLU A 1 106 ? 16.589 0.724 -2.621 1.00 91.94 106 GLU A O 1
ATOM 861 N N . HIS A 1 107 ? 15.996 2.279 -4.132 1.00 92.88 107 HIS A N 1
ATOM 862 C CA . HIS A 1 107 ? 15.475 1.344 -5.118 1.00 92.88 107 HIS A CA 1
ATOM 863 C C . HIS A 1 107 ? 15.963 1.744 -6.501 1.00 92.88 107 HIS A C 1
ATOM 865 O O . H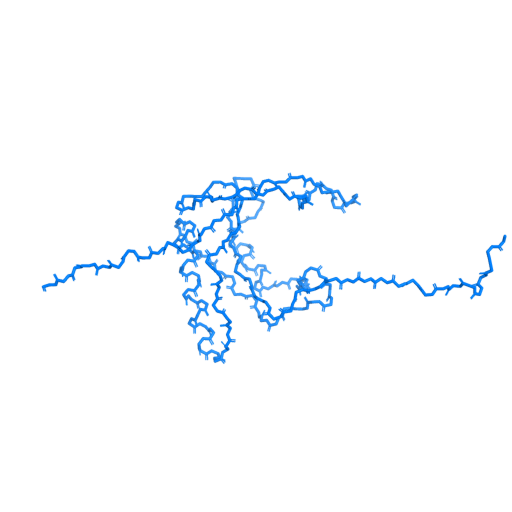IS A 1 107 ? 15.790 2.889 -6.920 1.00 92.88 107 HIS A O 1
ATOM 871 N N . ASP A 1 108 ? 16.533 0.782 -7.224 1.00 90.31 108 ASP A N 1
ATOM 872 C CA . ASP A 1 108 ? 16.994 1.016 -8.587 1.00 90.31 108 ASP A CA 1
ATOM 873 C C . ASP A 1 108 ? 15.840 1.496 -9.487 1.00 90.31 108 ASP A C 1
ATOM 875 O O . ASP A 1 108 ? 14.722 0.971 -9.445 1.00 90.31 108 ASP A O 1
ATOM 879 N N . GLY A 1 109 ? 16.117 2.527 -10.284 1.00 90.00 109 GLY A N 1
ATOM 880 C CA . GLY A 1 109 ? 15.162 3.173 -11.180 1.00 90.00 109 GLY A CA 1
ATOM 881 C C . GLY A 1 109 ? 14.167 4.148 -10.533 1.00 90.00 109 GLY A C 1
ATOM 882 O O . GLY A 1 109 ? 13.426 4.792 -11.274 1.00 90.00 109 GLY A O 1
ATOM 883 N N . LEU A 1 110 ? 14.140 4.305 -9.203 1.00 93.62 110 LEU A N 1
ATOM 884 C CA . LEU A 1 110 ? 13.387 5.382 -8.547 1.00 93.62 110 LEU A CA 1
ATOM 885 C C . LEU A 1 110 ? 14.317 6.545 -8.196 1.00 93.62 110 LEU A C 1
ATOM 887 O O . LEU A 1 110 ? 15.393 6.358 -7.638 1.00 93.62 110 LEU A O 1
ATOM 891 N N . THR A 1 111 ? 13.894 7.771 -8.501 1.00 94.44 111 THR A N 1
ATOM 892 C CA . THR A 1 111 ? 14.663 8.984 -8.190 1.00 94.44 111 THR A CA 1
ATOM 893 C C . THR A 1 111 ? 13.802 9.953 -7.401 1.00 94.44 111 THR A C 1
ATOM 895 O O . THR A 1 111 ? 12.760 10.411 -7.874 1.00 94.44 111 THR A O 1
ATOM 898 N N . ALA A 1 112 ? 14.240 10.266 -6.182 1.0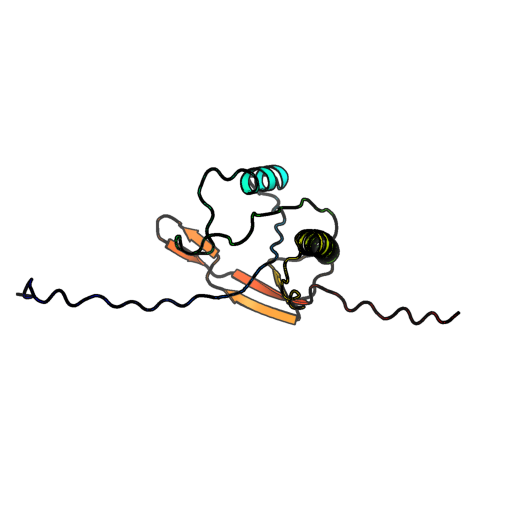0 95.69 112 ALA A N 1
ATOM 899 C CA . ALA A 1 112 ? 13.539 11.201 -5.319 1.00 95.69 112 ALA A CA 1
ATOM 900 C C . ALA A 1 112 ? 13.715 12.637 -5.831 1.00 95.69 112 ALA A C 1
ATOM 902 O O . ALA A 1 112 ? 14.834 13.093 -6.058 1.00 95.69 112 ALA A O 1
ATOM 903 N N . ASN A 1 113 ? 12.611 13.370 -5.962 1.00 95.88 113 ASN A N 1
ATOM 904 C CA . ASN A 1 113 ? 12.631 14.824 -6.145 1.00 95.88 113 ASN A CA 1
ATOM 905 C C . ASN A 1 113 ? 12.386 15.570 -4.822 1.00 95.88 113 ASN A C 1
ATOM 907 O O . ASN A 1 113 ? 12.632 16.773 -4.728 1.00 95.88 113 ASN A O 1
ATOM 911 N N . LYS A 1 114 ? 11.909 14.860 -3.792 1.00 97.38 114 LYS A N 1
ATOM 912 C CA . LYS A 1 114 ? 11.645 15.395 -2.460 1.00 97.38 114 LYS A CA 1
ATOM 913 C C . LYS A 1 114 ? 11.849 14.314 -1.405 1.00 97.38 114 LYS A C 1
ATOM 915 O O . LYS A 1 114 ? 11.526 13.151 -1.619 1.00 97.38 114 LYS A O 1
ATOM 920 N N . ILE A 1 115 ? 12.344 14.723 -0.239 1.00 97.31 115 ILE A N 1
ATOM 921 C CA . ILE A 1 115 ? 12.471 13.865 0.943 1.00 97.31 115 ILE A CA 1
ATOM 922 C C . ILE A 1 115 ? 11.601 14.457 2.050 1.00 97.31 115 ILE A C 1
ATOM 924 O O . ILE A 1 115 ? 11.704 15.640 2.382 1.00 97.31 115 ILE A O 1
ATOM 928 N N . LEU A 1 116 ? 10.715 13.638 2.607 1.00 97.62 116 LEU A N 1
ATOM 929 C CA . LEU A 1 116 ? 9.820 13.980 3.707 1.00 97.62 116 LEU A CA 1
ATOM 930 C C . LEU A 1 116 ? 10.309 13.321 4.996 1.00 97.62 116 LEU A C 1
ATOM 932 O O . LEU A 1 116 ? 10.825 12.208 4.969 1.00 97.62 116 LEU A O 1
ATOM 936 N N . ARG A 1 117 ? 10.070 13.964 6.140 1.00 97.56 117 ARG A N 1
ATOM 937 C CA . ARG A 1 117 ? 10.185 13.318 7.454 1.00 97.56 117 ARG A CA 1
ATOM 938 C C . ARG A 1 117 ? 8.792 13.019 7.985 1.00 97.56 117 ARG A C 1
ATOM 940 O O . ARG A 1 117 ? 7.944 13.911 8.011 1.00 97.56 117 ARG A O 1
ATOM 947 N N . ARG A 1 118 ? 8.548 11.774 8.389 1.00 96.56 118 ARG A N 1
ATOM 948 C CA 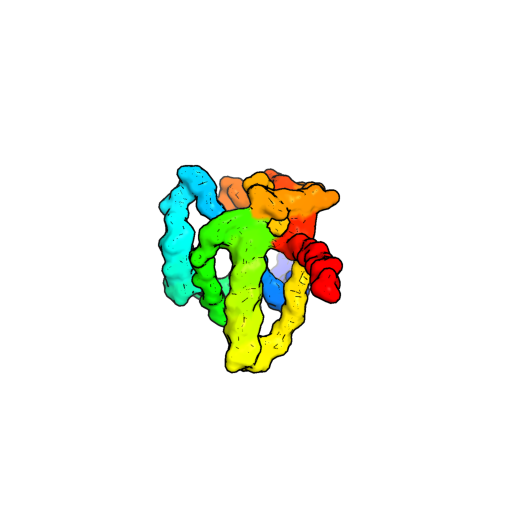. ARG A 1 118 ?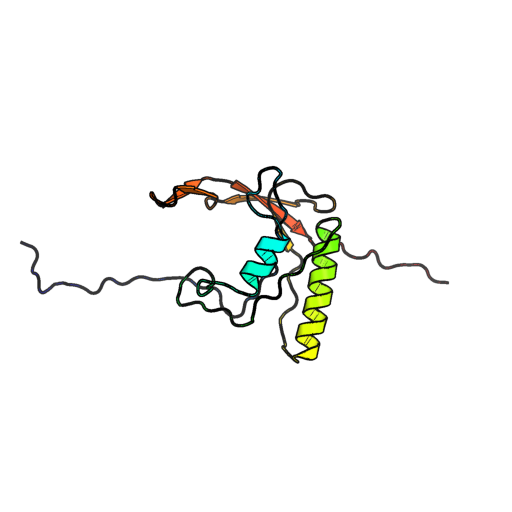 7.273 11.335 8.970 1.00 96.56 118 ARG A CA 1
ATOM 949 C C . ARG A 1 118 ? 7.504 10.654 10.304 1.00 96.56 118 ARG A C 1
ATOM 951 O O . ARG A 1 118 ? 8.484 9.940 10.459 1.00 96.56 118 ARG A O 1
ATOM 958 N N . ARG A 1 119 ? 6.598 10.877 11.259 1.00 97.12 119 ARG A N 1
ATOM 959 C CA . ARG A 1 119 ? 6.630 10.247 12.584 1.00 97.12 119 ARG A CA 1
ATOM 960 C C . ARG A 1 119 ? 5.611 9.117 12.683 1.00 97.12 119 ARG A C 1
ATOM 962 O O . ARG A 1 119 ? 4.618 9.216 13.395 1.00 97.12 119 ARG A O 1
ATOM 969 N N . ASP A 1 120 ? 5.832 8.079 11.898 1.00 95.81 120 ASP A N 1
ATOM 970 C CA . ASP A 1 120 ? 4.948 6.920 11.777 1.00 95.81 120 ASP A CA 1
ATOM 971 C C . ASP A 1 120 ? 5.712 5.584 11.802 1.00 95.81 120 ASP A C 1
ATOM 973 O O . ASP A 1 120 ? 5.099 4.546 11.574 1.00 95.81 120 ASP A O 1
ATOM 977 N N . MET A 1 121 ? 7.010 5.584 12.144 1.00 95.56 121 MET A N 1
ATOM 978 C CA . MET A 1 121 ? 7.790 4.360 12.366 1.00 95.56 121 MET A CA 1
ATOM 979 C C . MET A 1 121 ? 7.403 3.740 13.719 1.00 95.56 121 MET A C 1
ATOM 981 O O . MET A 1 121 ? 7.691 4.351 14.752 1.00 95.56 121 MET A O 1
ATOM 985 N N . PRO A 1 122 ? 6.756 2.565 13.780 1.00 94.94 122 PRO A N 1
ATOM 986 C CA . PRO A 1 122 ? 6.339 1.984 15.053 1.00 94.94 122 PRO A CA 1
ATOM 987 C C . PRO A 1 122 ? 7.557 1.573 15.896 1.00 94.94 122 PRO A C 1
ATOM 989 O O . PRO A 1 122 ? 8.331 0.718 15.483 1.00 94.94 122 PRO A O 1
ATOM 992 N N . LEU A 1 123 ? 7.713 2.153 17.092 1.00 96.38 123 LEU A N 1
ATOM 993 C CA . LEU A 1 123 ? 8.795 1.807 18.030 1.00 96.38 123 LEU A CA 1
ATOM 994 C C . LEU A 1 123 ? 8.320 0.854 19.126 1.00 96.38 123 LEU A C 1
ATOM 996 O O . LEU A 1 123 ? 9.020 -0.078 19.505 1.00 96.38 123 LEU A O 1
ATOM 1000 N N . SER A 1 124 ? 7.120 1.094 19.661 1.00 96.12 124 SER A N 1
ATOM 1001 C CA . SER A 1 124 ? 6.533 0.255 20.705 1.00 96.12 124 SER A CA 1
ATOM 1002 C C . SER A 1 124 ? 5.024 0.225 20.569 1.00 96.12 124 SER A C 1
ATOM 1004 O O . SER A 1 124 ? 4.341 1.234 20.753 1.00 96.12 124 SER A O 1
ATOM 1006 N N . ARG A 1 125 ? 4.480 -0.962 20.286 1.00 91.62 125 ARG A N 1
ATOM 1007 C CA . ARG A 1 125 ? 3.029 -1.163 20.204 1.00 91.62 125 ARG A CA 1
ATOM 1008 C C . ARG A 1 125 ? 2.352 -1.107 21.575 1.00 91.62 125 ARG A C 1
ATOM 1010 O O . ARG A 1 125 ? 1.188 -0.712 21.642 1.00 91.62 125 ARG A O 1
ATOM 1017 N N . GLN A 1 126 ? 3.068 -1.490 22.635 1.00 96.25 126 GLN A N 1
ATOM 1018 C CA . GLN A 1 126 ? 2.570 -1.483 24.013 1.00 96.25 126 GLN A CA 1
ATOM 1019 C C . GLN A 1 126 ? 2.425 -0.053 24.543 1.00 96.25 126 GLN A C 1
ATOM 1021 O O . GLN A 1 126 ? 1.419 0.272 25.166 1.00 96.25 126 GLN A O 1
ATOM 1026 N N . GLN A 1 127 ? 3.402 0.808 24.248 1.00 96.88 127 GLN A N 1
ATOM 1027 C CA . GLN A 1 127 ? 3.422 2.204 24.696 1.00 96.88 127 GLN A CA 1
ATOM 1028 C C . GLN A 1 127 ? 2.867 3.187 23.657 1.00 96.88 127 GLN A C 1
ATOM 1030 O O . GLN A 1 127 ? 2.772 4.375 23.945 1.00 96.88 127 GLN A O 1
ATOM 1035 N N . TRP A 1 128 ? 2.509 2.710 22.459 1.00 95.38 128 TRP A N 1
ATOM 1036 C CA . TRP A 1 128 ? 2.075 3.542 21.329 1.00 95.38 128 TRP A CA 1
ATOM 1037 C C . TRP A 1 128 ? 3.094 4.627 20.947 1.00 95.38 128 TRP A C 1
ATOM 1039 O O . TRP A 1 128 ? 2.740 5.781 20.709 1.00 95.38 128 TRP A O 1
ATOM 1049 N N . LEU A 1 129 ? 4.372 4.249 20.881 1.00 97.69 129 LEU A N 1
ATOM 1050 C CA . LEU A 1 129 ? 5.457 5.154 20.507 1.00 97.69 129 LEU A CA 1
ATOM 1051 C C . LEU A 1 129 ? 5.792 5.028 19.024 1.00 97.69 129 LEU A C 1
ATOM 1053 O O . LEU A 1 129 ? 5.934 3.918 18.504 1.00 97.69 129 LEU A O 1
ATOM 1057 N N . PHE A 1 130 ? 5.971 6.182 18.381 1.00 97.81 130 PHE A N 1
ATOM 1058 C CA . PHE A 1 130 ? 6.326 6.304 16.972 1.00 97.81 130 PHE A CA 1
ATOM 1059 C C . PHE A 1 130 ? 7.565 7.185 16.813 1.00 97.81 130 PHE A C 1
ATOM 1061 O O . PHE A 1 130 ? 7.642 8.277 17.382 1.00 97.81 130 PHE A O 1
ATOM 1068 N N . GLY A 1 131 ? 8.524 6.690 16.04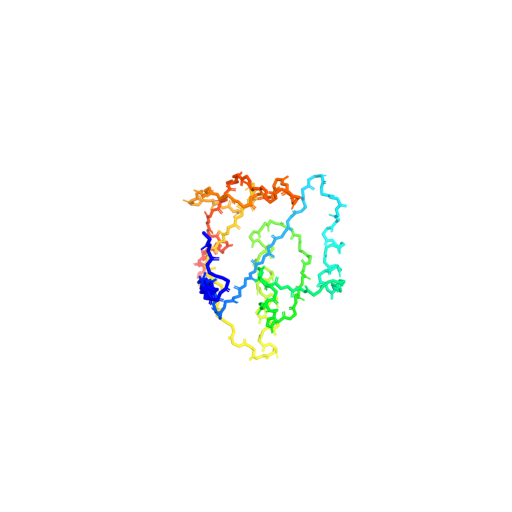2 1.00 97.62 131 GLY A N 1
ATOM 1069 C CA . GLY A 1 131 ? 9.757 7.368 15.676 1.00 97.62 131 GLY A CA 1
ATOM 1070 C C . GLY A 1 131 ? 9.646 8.051 14.322 1.00 97.62 131 GLY A C 1
ATOM 1071 O O . GLY A 1 131 ? 8.642 7.921 13.617 1.00 97.62 131 GLY A O 1
ATOM 1072 N N . GLU A 1 132 ? 10.692 8.789 13.968 1.00 97.38 132 GLU A N 1
ATOM 1073 C CA . GLU A 1 132 ? 10.798 9.445 12.669 1.00 97.38 132 GLU A CA 1
ATOM 1074 C C . GLU A 1 132 ? 11.426 8.517 11.627 1.00 97.38 132 GLU A C 1
ATOM 1076 O O . GLU A 1 132 ? 12.348 7.763 11.931 1.00 97.38 132 GLU A O 1
ATOM 1081 N N . ARG A 1 133 ? 10.948 8.610 10.386 1.00 96.25 133 ARG A N 1
ATOM 1082 C CA . ARG A 1 133 ? 11.558 8.003 9.202 1.00 96.25 133 ARG A CA 1
ATOM 1083 C C . ARG A 1 133 ? 11.604 8.996 8.046 1.00 96.25 133 ARG A C 1
ATOM 1085 O O . ARG A 1 133 ? 10.762 9.898 7.943 1.00 96.25 133 ARG A O 1
ATOM 1092 N N . SER A 1 134 ? 12.591 8.811 7.180 1.00 97.19 134 SER A N 1
ATOM 1093 C CA . SER A 1 134 ? 12.686 9.517 5.905 1.00 97.19 134 SER A CA 1
ATOM 1094 C C . SER A 1 134 ? 11.856 8.786 4.857 1.00 97.19 134 SER A C 1
ATOM 1096 O O . SER A 1 134 ? 11.947 7.570 4.730 1.00 97.19 134 SER A O 1
ATOM 1098 N N . VAL A 1 135 ? 11.057 9.537 4.109 1.00 98.00 135 VAL A N 1
ATOM 1099 C CA . VAL A 1 135 ? 10.220 9.024 3.026 1.00 98.00 135 VAL A CA 1
ATOM 1100 C C . VAL A 1 135 ? 10.567 9.788 1.762 1.00 98.00 135 VAL A C 1
ATOM 1102 O O . VAL A 1 135 ? 10.353 11.000 1.683 1.00 98.00 135 VAL A O 1
ATOM 1105 N N . ASN A 1 136 ? 11.098 9.074 0.782 1.00 97.69 136 ASN A N 1
ATOM 1106 C CA . ASN A 1 136 ? 11.358 9.600 -0.545 1.00 97.69 136 ASN A CA 1
ATOM 1107 C C . ASN A 1 136 ? 10.028 9.829 -1.274 1.00 97.69 136 ASN A C 1
ATOM 1109 O O . ASN A 1 136 ? 9.063 9.092 -1.073 1.00 97.69 136 ASN A O 1
ATOM 1113 N N . GLN A 1 137 ? 9.972 10.867 -2.099 1.00 97.31 137 GLN A N 1
ATOM 1114 C CA . GLN A 1 137 ? 8.864 11.190 -2.990 1.00 97.31 137 GLN A CA 1
ATOM 1115 C C . GLN A 1 137 ? 9.431 11.472 -4.377 1.00 97.31 137 GLN A C 1
ATOM 1117 O O . GLN A 1 137 ? 10.467 12.127 -4.518 1.00 97.31 137 GLN A O 1
A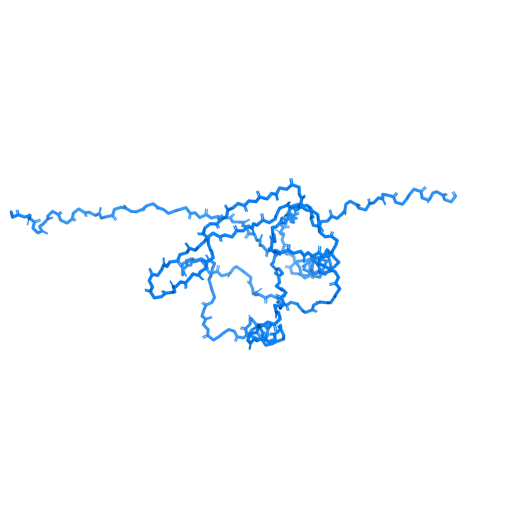TOM 1122 N N . GLY A 1 138 ? 8.739 10.987 -5.399 1.00 95.75 138 GLY A N 1
ATOM 1123 C CA . GLY A 1 138 ? 9.147 11.147 -6.785 1.00 95.75 138 GLY A CA 1
ATOM 1124 C C . GLY A 1 138 ? 8.213 10.417 -7.747 1.00 95.75 138 GLY A C 1
ATOM 1125 O O . GLY A 1 138 ? 7.253 9.771 -7.313 1.00 95.75 138 GLY A O 1
ATOM 1126 N N . PRO A 1 139 ? 8.457 10.550 -9.058 1.00 94.25 139 PRO A N 1
ATOM 1127 C CA . PRO A 1 139 ? 7.662 9.875 -10.067 1.00 94.25 139 PRO A CA 1
ATOM 1128 C C . PRO A 1 139 ? 7.919 8.364 -10.064 1.00 94.25 139 PRO A C 1
ATOM 1130 O O . PRO A 1 139 ? 9.059 7.931 -9.908 1.00 94.25 139 PRO A O 1
ATOM 1133 N N . TRP A 1 140 ? 6.870 7.568 -10.288 1.00 89.44 140 TRP A N 1
ATOM 1134 C CA . TRP A 1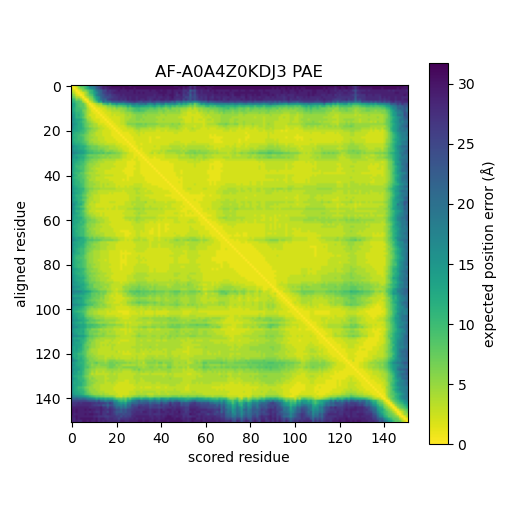 140 ? 7.000 6.109 -10.450 1.00 89.44 140 TRP A CA 1
ATOM 1135 C C . TRP A 1 140 ? 6.789 5.629 -11.888 1.00 89.44 140 TRP A C 1
ATOM 1137 O O . TRP A 1 140 ? 7.284 4.561 -12.246 1.00 89.44 140 TRP A O 1
ATOM 1147 N N . LEU A 1 141 ? 6.105 6.413 -12.729 1.00 79.75 141 LEU A N 1
ATOM 1148 C CA . LEU A 1 141 ? 6.129 6.220 -14.177 1.00 79.75 141 LEU A CA 1
ATOM 1149 C C . LEU A 1 141 ? 7.194 7.155 -14.749 1.00 79.75 141 LEU A C 1
ATOM 1151 O O . LEU A 1 141 ? 7.082 8.383 -14.655 1.00 79.75 141 LEU A O 1
ATOM 1155 N N . SER A 1 142 ? 8.221 6.586 -15.379 1.00 63.53 142 SER A N 1
ATOM 1156 C CA . SER A 1 142 ? 9.000 7.365 -16.334 1.00 63.53 142 SER A CA 1
ATOM 1157 C C . SER A 1 142 ? 8.064 7.770 -17.473 1.00 63.53 142 SER A C 1
ATOM 1159 O O . SER A 1 142 ? 7.256 6.959 -17.933 1.00 63.53 142 SER A O 1
ATOM 1161 N N . LYS A 1 143 ? 8.142 9.027 -17.929 1.00 55.84 143 LYS A N 1
ATOM 1162 C CA . LYS A 1 143 ? 7.597 9.348 -19.250 1.00 55.84 143 LYS A CA 1
ATOM 1163 C C . LYS A 1 143 ? 8.326 8.425 -20.218 1.00 55.84 143 LYS A C 1
ATOM 1165 O O . LYS A 1 143 ? 9.552 8.433 -20.243 1.00 55.84 143 LYS A O 1
ATOM 1170 N N . GLU A 1 144 ? 7.590 7.590 -20.938 1.00 51.28 144 GLU A N 1
ATOM 1171 C CA . GLU A 1 144 ? 8.154 6.968 -22.126 1.00 51.28 144 GLU A CA 1
ATOM 1172 C C . GLU A 1 144 ? 8.578 8.128 -23.025 1.00 51.28 144 GLU A C 1
ATOM 1174 O O . GLU A 1 144 ? 7.746 8.965 -23.390 1.00 51.28 144 GLU A O 1
ATOM 1179 N N . ASP A 1 145 ? 9.878 8.244 -23.298 1.00 40.59 145 ASP A N 1
ATOM 1180 C CA . ASP A 1 145 ? 10.324 9.090 -24.393 1.00 40.59 145 ASP A CA 1
ATOM 1181 C C . ASP A 1 145 ? 9.600 8.563 -25.627 1.00 40.59 145 ASP A C 1
ATOM 1183 O O . ASP A 1 145 ? 9.693 7.376 -25.952 1.00 40.59 145 ASP A O 1
ATOM 1187 N N . ALA A 1 146 ? 8.787 9.418 -26.250 1.00 42.06 146 ALA A N 1
ATOM 1188 C CA . ALA A 1 146 ? 8.076 9.053 -27.460 1.00 42.06 146 ALA A CA 1
ATOM 1189 C C . ALA A 1 146 ? 9.107 8.478 -28.436 1.00 42.06 146 ALA A C 1
ATOM 1191 O O . ALA A 1 146 ? 10.085 9.150 -28.765 1.00 42.06 146 ALA A O 1
ATOM 1192 N N . CYS A 1 147 ? 8.916 7.226 -28.855 1.00 44.81 147 CYS A N 1
ATOM 1193 C CA . CYS A 1 147 ? 9.733 6.634 -29.900 1.00 44.81 147 CYS A CA 1
ATOM 1194 C C . CYS A 1 147 ? 9.552 7.495 -31.156 1.00 44.81 147 CYS A C 1
ATOM 1196 O O . CYS A 1 147 ? 8.537 7.411 -31.840 1.00 44.81 147 CYS A O 1
ATOM 1198 N N . ILE A 1 148 ? 10.517 8.373 -31.419 1.00 53.69 148 ILE A N 1
ATOM 1199 C CA . ILE A 1 148 ? 10.560 9.254 -32.592 1.00 53.69 148 ILE A CA 1
ATOM 1200 C C . ILE A 1 148 ? 11.157 8.547 -33.816 1.00 53.69 148 ILE A C 1
ATOM 1202 O O . ILE A 1 148 ? 11.624 9.212 -34.737 1.00 53.69 148 ILE A O 1
ATOM 1206 N N . SER A 1 149 ? 11.156 7.210 -33.854 1.00 44.78 149 SER A N 1
ATOM 1207 C CA . SER A 1 149 ? 11.532 6.486 -35.067 1.00 44.78 149 SER A CA 1
ATOM 1208 C C . SER A 1 149 ? 10.390 6.605 -36.077 1.00 44.78 149 SER A C 1
ATOM 1210 O O . SER A 1 149 ? 9.437 5.831 -36.054 1.00 44.78 149 SER A O 1
ATOM 1212 N N . GLN A 1 150 ? 10.468 7.627 -36.926 1.00 44.19 150 GLN A N 1
ATOM 1213 C CA . GLN A 1 150 ? 9.796 7.628 -38.220 1.00 44.19 150 GLN A CA 1
ATOM 1214 C C . GLN A 1 150 ? 10.623 6.723 -39.142 1.00 44.19 150 GLN A C 1
ATOM 1216 O O . GLN A 1 150 ? 11.830 6.937 -39.267 1.00 44.19 150 GLN A O 1
ATOM 1221 N N . GLU A 1 151 ? 9.995 5.684 -39.698 1.00 42.72 151 GLU A N 1
ATOM 1222 C CA . GLU A 1 151 ? 10.519 4.989 -40.885 1.00 42.72 151 GLU A CA 1
ATOM 1223 C C . GLU A 1 151 ? 10.529 5.925 -42.099 1.00 42.72 151 GLU A C 1
ATOM 1225 O O . GLU A 1 151 ? 9.595 6.758 -42.212 1.00 42.72 151 GLU A O 1
#

Organism: NCBI:txid436295

Radius of gyration: 20.72 Å; Cα contacts (8 Å, |Δi|>4): 127; chains: 1; bounding box: 43×34×85 Å

Sequence (151 aa):
LQDPELLSALLSRRDYSTDAWWMIAVSATPDAPYTLAQLQAALQHPVFPLYLGRKSHPLALPLAPQLLEGRAPDALREAYRQYQDKFNALRLPLPRLQNECWWEGEHDGLTANKILRRRDMPLSRQQWLFGERSVNQGPWLSKEDACISQE

Nearest PDB structures (foldseek):
  8zp9-assembly1_B  TM=6.513E-01  e=8.555E-03  Candidatus Cloacimonetes bacterium ADurb.Bin088
  8pth-assembly1_C  TM=2.173E-01  e=4.655E+00  Tilapia lake virus
  6id1-assembly1_R  TM=1.539E-01  e=3.815E+00  Homo sapiens

pLDDT: mean 89.53, std 14.0, range [40.59, 98.06]

Mean predicted aligned error: 6.91 Å

Secondary structure (DSSP, 8-state):
---TT-------------S----------TT-SS-HHHHHHHHHS-SS--BSSSTT-B-SS--------S-HHHHHHHHHHHHHHHHHHTT--PPPPPSEEEE-S--TT---SEEEEEEEEEEETTTTEEEEEEEEEEESSPPPPP-----